Protein AF-A0A5C1B6F0-F1 (afdb_monomer)

Nearest PDB structures (foldseek):
  1j5y-assembly1_A  TM=7.807E-01  e=2.566E-01  Thermotoga maritima
  7cv2-assembly1_A  TM=6.532E-01  e=3.604E-01  Halalkalibacterium halodurans C-125
  7zs9-assembly1_2  TM=7.339E-01  e=2.467E+00  Saccharomyces cerevisiae

pLDDT: mean 76.98, std 16.03, range [33.84, 93.06]

Mean predicted aligned error: 17.6 Å

Sequence (156 aa):
MPGKGHIRAGGLTERLLAAIEIAERPVQRHLLLSPLSPRERINFGRSIDRLVTCGRIRETRAGFISTAIPPVEPTLKDEPEARRLSPGQRAIVCAVIDRAHRYRRSGSPFCAANLLQRASERKLPPHVQQDLAALASLFGAHRQTFPEVDLGRAAA

Secondary structure (DSSP, 8-state):
---TT-PPTTSHHHHHHHHHHS-SSPBPHHHHHTTS-HHHHHHHHHHHHHHHHTTSEEEETTEEEETTSPP------------PPPHHHHHHHHHHHHHHHHHHHTT-HHHHHHHHHHHHTSS--HHHHHHHHHHHHHHHS-TTS-S---TTTS--

Foldseek 3Di:
DDDDQDDDPPDLLVVLLVVQAPDPDADAPVNSCVVDDPVVNVCVVVSVVSCVVNQQWDQDPRHIHGVVPPPPPPPPPPPPPQPDDDPVRVVVLVVLQVVLVVCLVVLNLLVSLVSLQVVLPDPDRVVSSVVSNVVSCCSVVCNPVPPDPPVVVVVD

Radius of gyration: 27.71 Å; Cα contacts (8 Å, |Δi|>4): 129; chains: 1; bounding box: 53×29×74 Å

Solvent-accessible surface area (backbone atoms only — not comparable to full-atom values): 9267 Å² total; per-residue (Å²): 133,88,63,96,81,76,74,53,86,95,31,72,53,44,56,53,47,51,59,29,60,73,39,95,54,54,43,38,69,68,69,70,49,66,86,47,52,78,77,48,57,74,49,41,63,65,33,50,53,48,35,43,74,70,60,50,31,45,84,52,100,68,22,34,34,33,53,86,51,71,79,76,68,80,75,71,71,80,66,73,73,75,79,77,70,52,73,69,58,45,53,52,51,50,54,51,51,54,50,24,51,49,32,40,74,72,74,34,31,64,64,16,14,51,53,29,40,62,56,25,75,44,101,58,60,69,69,59,21,52,51,29,39,52,49,15,49,56,33,58,80,36,92,66,83,66,90,69,77,61,68,75,71,79,76,112

Structure (mmCIF, N/CA/C/O backbone):
data_AF-A0A5C1B6F0-F1
#
_entry.id   AF-A0A5C1B6F0-F1
#
loop_
_atom_site.group_PDB
_atom_site.id
_atom_site.type_symbol
_atom_site.label_atom_id
_atom_site.label_alt_id
_atom_site.label_comp_id
_atom_site.label_asym_id
_atom_site.label_entity_id
_atom_site.label_seq_id
_atom_site.pdbx_PDB_ins_code
_atom_site.Cartn_x
_atom_site.Cartn_y
_atom_site.Cartn_z
_atom_site.occupancy
_atom_site.B_iso_or_equiv
_atom_site.auth_seq_id
_atom_site.auth_comp_id
_atom_site.auth_asym_id
_atom_site.auth_atom_id
_atom_site.pdbx_PDB_model_num
ATOM 1 N N . MET A 1 1 ? 1.553 -14.119 -48.168 1.00 33.84 1 MET A N 1
ATOM 2 C CA . MET A 1 1 ? 1.247 -12.898 -47.388 1.00 33.84 1 MET A CA 1
ATOM 3 C C . MET A 1 1 ? 1.929 -13.027 -46.026 1.00 33.84 1 MET A C 1
ATOM 5 O O . MET A 1 1 ? 1.402 -13.757 -45.196 1.00 33.84 1 MET A O 1
ATOM 9 N N . PRO A 1 2 ? 3.127 -12.459 -45.794 1.00 35.16 2 PRO A N 1
ATOM 10 C CA . PRO A 1 2 ? 3.792 -12.587 -44.495 1.00 35.16 2 PRO A CA 1
ATOM 11 C C . PRO A 1 2 ? 3.034 -11.773 -43.433 1.00 35.16 2 PRO A C 1
ATOM 13 O O . PRO A 1 2 ? 2.723 -10.600 -43.640 1.00 35.16 2 PRO A O 1
ATOM 16 N N . GLY A 1 3 ? 2.676 -12.433 -42.330 1.00 37.25 3 GLY A N 1
ATOM 17 C CA . GLY A 1 3 ? 1.788 -11.917 -41.290 1.00 37.25 3 GLY A CA 1
ATOM 18 C C . GLY A 1 3 ? 2.365 -10.735 -40.506 1.00 37.25 3 GLY A C 1
ATOM 19 O O . GLY A 1 3 ? 3.579 -10.578 -40.358 1.00 37.25 3 GLY A O 1
ATOM 20 N N . LYS A 1 4 ? 1.463 -9.898 -39.979 1.00 45.12 4 LYS A N 1
ATOM 21 C CA . LYS A 1 4 ? 1.770 -8.816 -39.032 1.00 45.12 4 LYS A CA 1
ATOM 22 C C . LYS A 1 4 ? 2.644 -9.371 -37.897 1.00 45.12 4 LYS A C 1
ATOM 24 O O . LYS A 1 4 ? 2.178 -10.195 -37.122 1.00 45.12 4 LYS A O 1
ATOM 29 N N . GLY A 1 5 ? 3.901 -8.929 -37.818 1.00 53.94 5 GLY A N 1
ATOM 30 C CA . GLY A 1 5 ? 4.822 -9.296 -36.731 1.00 53.94 5 GLY A CA 1
ATOM 31 C C . GLY A 1 5 ? 6.207 -9.795 -37.151 1.00 53.94 5 GLY A C 1
ATOM 32 O O . GLY A 1 5 ? 7.007 -10.117 -36.280 1.00 53.94 5 GLY A O 1
ATOM 33 N N . HIS A 1 6 ? 6.535 -9.862 -38.445 1.00 58.53 6 HIS A N 1
ATOM 34 C CA . HIS A 1 6 ? 7.892 -10.237 -38.858 1.00 58.53 6 HIS A CA 1
ATOM 35 C C . HIS A 1 6 ? 8.896 -9.116 -38.558 1.00 58.53 6 HIS A C 1
ATOM 37 O O . HIS A 1 6 ? 8.897 -8.057 -39.192 1.00 58.53 6 HIS A O 1
ATOM 43 N N . ILE A 1 7 ? 9.759 -9.359 -37.570 1.00 66.12 7 ILE A N 1
ATOM 44 C CA . ILE A 1 7 ? 10.967 -8.569 -37.349 1.00 66.12 7 ILE A CA 1
ATOM 45 C C . ILE A 1 7 ? 11.934 -8.935 -38.476 1.00 66.12 7 ILE A C 1
ATOM 47 O O . ILE A 1 7 ? 12.256 -10.102 -38.678 1.00 66.12 7 ILE A O 1
ATOM 51 N N . ARG A 1 8 ? 12.352 -7.940 -39.261 1.00 70.38 8 ARG A N 1
ATOM 52 C CA . ARG A 1 8 ? 13.304 -8.152 -40.354 1.00 70.38 8 ARG A CA 1
ATOM 53 C C . ARG A 1 8 ? 14.682 -8.474 -39.772 1.00 70.38 8 ARG A C 1
ATOM 55 O O . ARG A 1 8 ? 15.217 -7.640 -39.040 1.00 70.38 8 ARG A O 1
ATOM 62 N N . ALA A 1 9 ? 15.244 -9.616 -40.169 1.00 63.59 9 ALA A N 1
ATOM 63 C CA . ALA A 1 9 ? 16.607 -10.011 -39.827 1.00 63.59 9 ALA A CA 1
ATOM 64 C C . ALA A 1 9 ? 17.627 -8.942 -40.280 1.00 63.59 9 ALA A C 1
ATOM 66 O O . ALA A 1 9 ? 17.525 -8.407 -41.389 1.00 63.59 9 ALA A O 1
ATOM 67 N N . GLY A 1 10 ? 18.568 -8.586 -39.408 1.00 68.62 10 GLY A N 1
ATOM 68 C CA . GLY A 1 10 ? 19.550 -7.510 -39.560 1.00 68.62 10 GLY A CA 1
ATOM 69 C C . GLY A 1 10 ? 18.996 -6.089 -39.380 1.00 68.62 10 GLY A C 1
ATOM 70 O O . GLY A 1 10 ? 19.724 -5.113 -39.566 1.00 68.62 10 GLY A O 1
ATOM 71 N N . GLY A 1 11 ? 17.710 -5.931 -39.051 1.00 82.12 11 GLY A N 1
ATOM 72 C CA . GLY A 1 11 ? 17.056 -4.629 -38.920 1.00 82.12 11 GLY A CA 1
ATOM 73 C C . GLY A 1 11 ? 17.315 -3.927 -37.581 1.00 82.12 11 GLY A C 1
ATOM 74 O O . GLY A 1 11 ? 17.665 -4.544 -36.577 1.00 82.12 11 GLY A O 1
ATOM 75 N N . LEU A 1 12 ? 17.054 -2.614 -37.529 1.00 83.94 12 LEU A N 1
ATOM 76 C CA . LEU A 1 12 ? 17.120 -1.819 -36.292 1.00 83.94 12 LEU A CA 1
ATOM 77 C C . LEU A 1 12 ? 16.308 -2.448 -35.147 1.00 83.94 12 LEU A C 1
ATOM 79 O O . LEU A 1 12 ? 16.789 -2.515 -34.024 1.00 83.94 12 LEU A O 1
ATOM 83 N N . THR A 1 13 ? 15.102 -2.932 -35.446 1.00 83.94 13 THR A N 1
ATOM 84 C CA . THR A 1 13 ? 14.200 -3.550 -34.466 1.00 83.94 13 THR A CA 1
ATOM 85 C C . THR A 1 13 ? 14.784 -4.821 -33.840 1.00 83.94 13 THR A C 1
ATOM 87 O O . THR A 1 13 ? 14.624 -5.022 -32.644 1.00 83.94 13 THR A O 1
ATOM 90 N N . GLU A 1 14 ? 15.495 -5.650 -34.609 1.00 84.44 14 GLU A N 1
ATOM 91 C CA . GLU A 1 14 ? 16.131 -6.868 -34.090 1.00 84.44 14 GLU A CA 1
ATOM 92 C C . GLU A 1 14 ? 17.354 -6.541 -33.234 1.00 84.44 14 GLU A C 1
ATOM 94 O O . GLU A 1 14 ? 17.499 -7.079 -32.144 1.00 84.44 14 GLU A O 1
ATOM 99 N N . ARG A 1 15 ? 18.195 -5.593 -33.6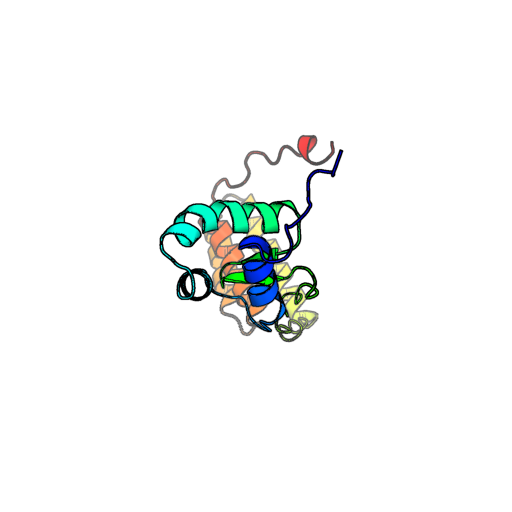69 1.00 85.94 15 ARG A N 1
ATOM 100 C CA . ARG A 1 15 ? 19.357 -5.162 -32.872 1.00 85.94 15 ARG A CA 1
ATOM 101 C C . ARG A 1 15 ? 18.946 -4.537 -31.540 1.00 85.94 15 ARG A C 1
ATOM 103 O O . ARG A 1 15 ? 19.626 -4.740 -30.542 1.00 85.94 15 ARG A O 1
ATOM 110 N N . LEU A 1 16 ? 17.836 -3.794 -31.516 1.00 86.69 16 LEU A N 1
ATOM 111 C CA . LEU A 1 16 ? 17.270 -3.260 -30.274 1.00 86.69 16 LEU A CA 1
ATOM 112 C C . LEU A 1 16 ? 16.748 -4.373 -29.366 1.00 86.69 16 LEU A C 1
ATOM 114 O O . LEU A 1 16 ? 16.990 -4.322 -28.165 1.00 86.69 16 LEU A O 1
ATOM 118 N N . LEU A 1 17 ? 16.070 -5.376 -29.929 1.00 86.81 17 LEU A N 1
ATOM 119 C CA . LEU A 1 17 ? 15.618 -6.533 -29.163 1.00 86.81 17 LEU A CA 1
ATOM 120 C C . LEU A 1 17 ? 16.806 -7.304 -28.573 1.00 86.81 17 LEU A C 1
ATOM 122 O O . LEU A 1 17 ? 16.832 -7.514 -27.368 1.00 86.81 17 LEU A O 1
ATOM 126 N N . ALA A 1 18 ? 17.824 -7.614 -29.379 1.00 86.12 18 ALA A N 1
ATOM 127 C CA . ALA A 1 18 ? 19.030 -8.308 -28.930 1.00 86.12 18 ALA A CA 1
ATOM 128 C C . ALA A 1 18 ? 19.767 -7.537 -27.820 1.00 86.12 18 ALA A C 1
ATOM 130 O O . ALA A 1 18 ? 20.184 -8.125 -26.827 1.00 86.12 18 ALA A O 1
ATOM 131 N N . ALA A 1 19 ? 19.876 -6.208 -27.941 1.00 86.19 19 ALA A N 1
ATOM 132 C CA . ALA A 1 19 ? 20.482 -5.370 -26.905 1.00 86.19 19 ALA A CA 1
ATOM 133 C C . ALA A 1 19 ? 19.706 -5.402 -25.575 1.00 86.19 19 ALA A C 1
ATOM 135 O O . ALA A 1 19 ? 20.312 -5.298 -24.512 1.00 86.19 19 ALA A O 1
ATOM 136 N N . ILE A 1 20 ? 18.378 -5.541 -25.629 1.00 85.88 20 ILE A N 1
ATOM 137 C CA . ILE A 1 20 ? 17.512 -5.635 -24.446 1.00 85.88 20 ILE A CA 1
ATOM 138 C C . ILE A 1 20 ? 17.496 -7.064 -23.877 1.00 85.88 20 ILE A C 1
ATOM 140 O O . ILE A 1 20 ? 17.390 -7.225 -22.667 1.00 85.88 20 ILE A O 1
ATOM 144 N N . GLU A 1 21 ? 17.611 -8.097 -24.714 1.00 84.94 21 GLU A N 1
ATOM 145 C CA . GLU A 1 21 ? 17.640 -9.507 -24.296 1.00 84.94 21 GLU A CA 1
ATOM 146 C C . GLU A 1 21 ? 18.961 -9.912 -23.636 1.00 84.94 21 GLU A C 1
ATOM 148 O O . GLU A 1 21 ? 18.949 -10.691 -22.689 1.00 84.94 21 GLU A O 1
ATOM 153 N N . ILE A 1 22 ? 20.090 -9.361 -24.093 1.00 83.56 22 ILE A N 1
ATOM 154 C CA . ILE A 1 22 ? 21.408 -9.592 -23.473 1.00 83.56 22 ILE A CA 1
ATOM 155 C C . ILE A 1 22 ? 21.508 -8.895 -22.106 1.00 83.56 22 ILE A C 1
ATOM 157 O O . ILE A 1 22 ? 22.309 -9.282 -21.256 1.00 83.56 22 ILE A O 1
ATOM 161 N N . ALA A 1 23 ? 20.714 -7.850 -21.875 1.00 80.50 23 ALA A N 1
ATOM 162 C CA . ALA A 1 23 ? 20.787 -7.078 -20.650 1.00 80.50 23 ALA A CA 1
ATOM 163 C C . ALA A 1 23 ? 20.051 -7.772 -19.492 1.00 80.50 23 ALA A C 1
ATOM 165 O O . ALA A 1 23 ? 18.831 -7.900 -19.486 1.00 80.50 23 ALA A O 1
ATOM 166 N N . GLU A 1 24 ? 20.792 -8.110 -18.435 1.00 73.06 24 GLU A N 1
ATOM 167 C CA . GLU A 1 24 ? 20.234 -8.621 -17.170 1.00 73.06 24 GLU A CA 1
ATOM 168 C C . GLU A 1 24 ? 19.471 -7.550 -16.364 1.00 73.06 24 GLU A C 1
ATOM 170 O O . GLU A 1 24 ? 18.859 -7.835 -15.334 1.00 73.06 24 GLU A O 1
ATOM 175 N N . ARG A 1 25 ? 19.531 -6.284 -16.797 1.00 80.94 25 ARG A N 1
ATOM 176 C CA . ARG A 1 25 ? 18.915 -5.130 -16.132 1.00 80.94 25 ARG A CA 1
ATOM 177 C C . ARG A 1 25 ? 18.112 -4.289 -17.125 1.00 80.94 25 ARG A C 1
ATOM 179 O O . ARG A 1 25 ? 18.442 -4.282 -18.309 1.00 80.94 25 ARG A O 1
ATOM 186 N N . PRO A 1 26 ? 17.115 -3.516 -16.649 1.00 86.25 26 PRO A N 1
ATOM 187 C CA . PRO A 1 26 ? 16.383 -2.576 -17.490 1.00 86.25 26 PRO A CA 1
ATOM 188 C C . PRO A 1 26 ? 17.326 -1.634 -18.244 1.00 86.25 26 PRO A C 1
ATOM 190 O O . PRO A 1 26 ? 18.123 -0.917 -17.635 1.00 86.25 26 PRO A O 1
ATOM 193 N N . VAL A 1 27 ? 17.224 -1.622 -19.573 1.00 88.12 27 VAL A N 1
ATOM 194 C CA . VAL A 1 27 ? 18.068 -0.776 -20.418 1.00 88.12 27 VAL A CA 1
ATOM 195 C C . VAL A 1 27 ? 17.413 0.585 -20.579 1.00 88.12 27 VAL A C 1
ATOM 197 O O . VAL A 1 27 ? 16.288 0.709 -21.068 1.00 88.12 27 VAL A O 1
ATOM 200 N N . GLN A 1 28 ? 18.122 1.635 -20.177 1.00 89.81 28 GLN A N 1
ATOM 201 C CA . GLN A 1 28 ? 17.616 2.994 -20.306 1.00 89.81 28 GLN A CA 1
ATOM 202 C C . GLN A 1 28 ? 17.589 3.449 -21.768 1.00 89.81 28 GLN A C 1
ATOM 204 O O . GLN A 1 28 ? 18.471 3.130 -22.566 1.00 89.81 28 GLN A O 1
ATOM 209 N N . ARG A 1 29 ? 16.602 4.286 -22.105 1.00 87.81 29 ARG A N 1
ATOM 210 C CA . ARG A 1 29 ? 16.404 4.821 -23.461 1.00 87.81 29 ARG A CA 1
ATOM 211 C C . ARG A 1 29 ? 17.666 5.465 -24.041 1.00 87.81 29 ARG A C 1
ATOM 213 O O . ARG A 1 29 ? 17.961 5.276 -25.215 1.00 87.81 29 ARG A O 1
ATOM 220 N N . HIS A 1 30 ? 18.410 6.214 -23.230 1.00 87.12 30 HIS A N 1
ATOM 221 C CA . HIS A 1 30 ? 19.612 6.910 -23.687 1.00 87.12 30 HIS A CA 1
ATOM 222 C C . HIS A 1 30 ? 20.744 5.938 -24.080 1.00 87.12 30 HIS A C 1
ATOM 224 O O . HIS A 1 30 ? 21.471 6.220 -25.030 1.00 87.12 30 HIS A O 1
ATOM 230 N N . LEU A 1 31 ? 20.842 4.776 -23.419 1.00 86.56 31 LEU A N 1
ATOM 231 C CA . LEU A 1 31 ? 21.816 3.724 -23.740 1.00 86.56 31 LEU A CA 1
ATOM 232 C C . LEU A 1 31 ? 21.469 3.003 -25.044 1.00 86.56 31 LEU A C 1
ATOM 234 O O . LEU A 1 31 ? 22.360 2.633 -25.797 1.00 86.56 31 LEU A O 1
ATOM 238 N N . LEU A 1 32 ? 20.177 2.852 -25.349 1.00 86.31 32 LEU A N 1
ATOM 239 C CA . LEU A 1 32 ? 19.738 2.299 -26.634 1.00 86.31 32 LEU A CA 1
ATOM 240 C C . LEU A 1 32 ? 19.907 3.288 -27.795 1.00 86.31 32 LEU A C 1
ATOM 242 O O . LEU A 1 32 ? 20.001 2.867 -28.943 1.00 86.31 32 LEU A O 1
ATOM 246 N N . LEU A 1 33 ? 19.927 4.596 -27.517 1.00 87.38 33 LEU A N 1
ATOM 247 C CA . LEU A 1 33 ? 20.078 5.649 -28.527 1.00 87.38 33 LEU A CA 1
ATOM 248 C C . LEU A 1 33 ? 21.541 5.986 -28.848 1.00 87.38 33 LEU A C 1
ATOM 250 O O . LEU A 1 33 ? 21.817 6.450 -29.958 1.00 87.38 33 LEU A O 1
ATOM 254 N N . SER A 1 34 ? 22.469 5.785 -27.906 1.00 86.19 34 SER A N 1
ATOM 255 C CA . SER A 1 34 ? 23.880 6.152 -28.078 1.00 86.19 34 SER A CA 1
ATOM 256 C C . SER A 1 34 ? 24.582 5.449 -29.251 1.00 86.19 34 SER A C 1
ATOM 258 O O . SER A 1 34 ? 25.257 6.166 -29.994 1.00 86.19 34 SER A O 1
ATOM 260 N N . PRO A 1 35 ? 24.387 4.139 -29.528 1.00 86.12 35 PRO A N 1
ATOM 261 C CA . PRO A 1 35 ? 25.050 3.479 -30.654 1.00 86.12 35 PRO A CA 1
ATOM 262 C C . PRO A 1 35 ? 24.349 3.720 -32.002 1.00 86.12 35 PRO A C 1
ATOM 264 O O . PRO A 1 35 ? 24.826 3.249 -33.031 1.00 86.12 35 PRO A O 1
ATOM 267 N N . LEU A 1 36 ? 23.205 4.415 -32.022 1.00 88.19 36 LEU A N 1
ATOM 268 C CA . LEU A 1 36 ? 22.402 4.591 -33.232 1.00 88.19 36 LEU A CA 1
ATOM 269 C C . LEU A 1 36 ? 22.829 5.816 -34.033 1.00 88.19 36 LEU A C 1
ATOM 271 O O . LEU A 1 36 ? 22.989 6.917 -33.491 1.00 88.19 36 LEU A O 1
ATOM 275 N N . SER A 1 37 ? 22.889 5.643 -35.351 1.00 87.69 37 SER A N 1
ATOM 276 C CA . SER A 1 37 ? 23.069 6.735 -36.304 1.00 87.69 37 SER A CA 1
ATOM 277 C C . SER A 1 37 ? 21.867 7.697 -36.296 1.00 87.69 37 SER A C 1
ATOM 279 O O . SER A 1 37 ? 20.747 7.307 -35.945 1.00 87.69 37 SER A O 1
ATOM 281 N N . PRO A 1 38 ? 22.032 8.954 -36.748 1.00 85.00 38 PRO A N 1
ATOM 282 C CA . PRO A 1 38 ? 20.936 9.926 -36.805 1.00 85.00 38 PRO A CA 1
ATOM 283 C C . PRO A 1 38 ? 19.700 9.429 -37.573 1.00 85.00 38 PRO A C 1
ATOM 285 O O . PRO A 1 38 ? 18.572 9.676 -37.154 1.00 85.00 38 PRO A O 1
ATOM 288 N N . ARG A 1 39 ? 19.896 8.663 -38.657 1.00 83.44 39 ARG A N 1
ATOM 289 C CA . ARG A 1 39 ? 18.803 8.077 -39.456 1.00 83.44 39 ARG A CA 1
ATOM 290 C C . ARG A 1 39 ? 18.028 6.993 -38.699 1.00 83.44 39 ARG A C 1
ATOM 292 O O . ARG A 1 39 ? 16.824 6.840 -38.890 1.00 83.44 39 ARG A O 1
ATOM 299 N N . GLU A 1 40 ? 18.701 6.245 -37.833 1.00 84.12 40 GLU A N 1
ATOM 300 C CA . GLU A 1 40 ? 18.088 5.190 -37.020 1.00 84.12 40 GLU A CA 1
ATOM 301 C C . GLU A 1 40 ? 17.331 5.764 -35.826 1.00 84.12 40 GLU A C 1
ATOM 303 O O . GLU A 1 40 ? 16.256 5.267 -35.495 1.00 84.12 40 GLU A O 1
ATOM 308 N N . ARG A 1 41 ? 17.826 6.860 -35.237 1.00 86.06 41 ARG A N 1
ATOM 309 C CA . ARG A 1 41 ? 17.143 7.568 -34.141 1.00 86.06 41 ARG A CA 1
ATOM 310 C C . ARG A 1 41 ? 15.743 8.040 -34.537 1.00 86.06 41 ARG A C 1
ATOM 312 O O . ARG A 1 41 ? 14.829 7.952 -33.724 1.00 86.06 41 ARG A O 1
ATOM 319 N N . ILE A 1 42 ? 15.546 8.441 -35.797 1.00 86.69 42 ILE A N 1
ATOM 320 C CA . ILE A 1 42 ? 14.225 8.809 -36.346 1.00 86.69 42 ILE A CA 1
ATOM 321 C C . ILE A 1 42 ? 13.238 7.631 -36.267 1.00 86.69 42 ILE A C 1
ATOM 323 O O . ILE A 1 42 ? 12.056 7.816 -35.988 1.00 86.69 42 ILE A O 1
ATOM 327 N N . ASN A 1 43 ? 13.721 6.403 -36.473 1.00 84.81 43 ASN A N 1
ATOM 328 C CA . ASN A 1 43 ? 12.904 5.187 -36.486 1.00 84.81 43 ASN A CA 1
ATOM 329 C C . ASN A 1 43 ? 12.925 4.417 -35.155 1.00 84.81 43 ASN A C 1
ATOM 331 O O . ASN A 1 43 ? 12.317 3.347 -35.052 1.00 84.81 43 ASN A O 1
ATOM 335 N N . PHE A 1 44 ? 13.602 4.953 -34.136 1.00 87.50 44 PHE A N 1
ATOM 336 C CA . PHE A 1 44 ? 13.739 4.323 -32.828 1.00 87.50 44 PHE A CA 1
ATOM 337 C C . PHE A 1 44 ? 12.385 4.155 -32.136 1.00 87.50 44 PHE A C 1
ATOM 339 O O . PHE A 1 44 ? 12.040 3.039 -31.763 1.00 87.50 44 PHE A O 1
ATOM 346 N N . GLY A 1 45 ? 11.590 5.231 -32.041 1.00 86.69 45 GLY A N 1
ATOM 347 C CA . GLY A 1 45 ? 10.271 5.194 -31.393 1.00 86.69 45 GLY A CA 1
ATOM 348 C C . GLY A 1 45 ? 9.371 4.118 -31.999 1.00 86.69 45 GLY A C 1
ATOM 349 O O . GLY A 1 45 ? 8.944 3.209 -31.303 1.00 86.69 45 GLY A O 1
ATOM 350 N N . ARG A 1 46 ? 9.243 4.113 -33.332 1.00 88.00 46 ARG A N 1
ATOM 351 C CA . ARG A 1 46 ? 8.473 3.096 -34.070 1.00 88.00 46 ARG A CA 1
ATOM 352 C C . ARG A 1 46 ? 8.969 1.667 -33.839 1.00 88.00 46 ARG A C 1
ATOM 354 O O . ARG A 1 46 ? 8.176 0.730 -33.873 1.00 88.00 46 ARG A O 1
ATOM 361 N N . SER A 1 47 ? 10.278 1.485 -33.665 1.00 87.31 47 SER A N 1
ATOM 362 C CA . SER A 1 47 ? 10.866 0.166 -33.414 1.00 87.31 47 SER A CA 1
ATOM 363 C C . SER A 1 47 ? 10.570 -0.317 -31.995 1.00 87.31 47 SER A C 1
ATOM 365 O O . SER A 1 47 ? 10.201 -1.475 -31.833 1.00 87.31 47 SER A O 1
ATOM 367 N N . ILE A 1 48 ? 10.667 0.564 -30.996 1.00 89.25 48 ILE A N 1
ATOM 368 C CA . ILE A 1 48 ? 10.296 0.269 -29.605 1.00 89.25 48 ILE A CA 1
ATOM 369 C C . ILE A 1 48 ? 8.796 -0.012 -29.492 1.00 89.25 48 ILE A C 1
ATOM 371 O O . ILE A 1 48 ? 8.425 -1.060 -28.972 1.00 89.25 48 ILE A O 1
ATOM 375 N N . ASP A 1 49 ? 7.945 0.842 -30.066 1.00 87.00 49 ASP A N 1
ATOM 376 C CA . ASP A 1 49 ? 6.488 0.665 -30.047 1.00 87.00 49 ASP A CA 1
ATOM 377 C C . ASP A 1 49 ? 6.082 -0.678 -30.660 1.00 87.00 49 ASP A C 1
ATOM 379 O O . ASP A 1 49 ? 5.214 -1.380 -30.140 1.00 87.00 49 ASP A O 1
ATOM 383 N N . ARG A 1 50 ? 6.751 -1.085 -31.748 1.00 85.56 50 ARG A N 1
ATOM 384 C CA . ARG A 1 50 ? 6.544 -2.398 -32.366 1.00 85.56 50 ARG A CA 1
ATOM 385 C C . ARG A 1 50 ? 6.949 -3.539 -31.431 1.00 85.56 50 ARG A C 1
ATOM 387 O O . ARG A 1 50 ? 6.205 -4.507 -31.334 1.00 85.56 50 ARG A O 1
ATOM 394 N N . LEU A 1 51 ? 8.091 -3.446 -30.748 1.00 86.31 51 LEU A N 1
ATOM 395 C CA . LEU A 1 51 ? 8.544 -4.481 -29.808 1.00 86.31 51 LEU A CA 1
ATOM 396 C C . LEU A 1 51 ? 7.623 -4.602 -28.585 1.00 86.31 51 LEU A C 1
ATOM 398 O O . LEU A 1 51 ? 7.363 -5.719 -28.138 1.00 86.31 51 LEU A O 1
ATOM 402 N N . VAL A 1 52 ? 7.092 -3.480 -28.089 1.00 86.62 52 VAL A N 1
ATOM 403 C CA . VAL A 1 52 ? 6.099 -3.446 -27.004 1.00 86.62 52 VAL A CA 1
ATOM 404 C C . VAL A 1 52 ? 4.771 -4.044 -27.469 1.00 86.62 52 VAL A C 1
ATOM 406 O O . VAL A 1 52 ? 4.237 -4.937 -26.820 1.00 86.62 52 VAL A O 1
ATOM 409 N N . THR A 1 53 ? 4.268 -3.624 -28.634 1.00 83.81 53 THR A N 1
ATOM 410 C CA . THR A 1 53 ? 3.000 -4.122 -29.201 1.00 83.81 53 THR A CA 1
ATOM 411 C C . THR A 1 53 ? 3.061 -5.620 -29.508 1.00 83.81 53 THR A C 1
ATOM 413 O O . THR A 1 53 ? 2.088 -6.339 -29.305 1.00 83.81 53 THR A O 1
ATOM 416 N N . CYS A 1 54 ? 4.210 -6.117 -29.973 1.00 80.31 54 CYS A N 1
ATOM 417 C CA . CYS A 1 54 ? 4.443 -7.545 -30.192 1.00 80.31 54 CYS A CA 1
ATOM 418 C C . CYS A 1 54 ? 4.754 -8.319 -28.899 1.00 80.31 54 CYS A C 1
ATOM 420 O O . CYS A 1 54 ? 5.061 -9.508 -28.975 1.00 80.31 54 CYS A O 1
ATOM 422 N N . 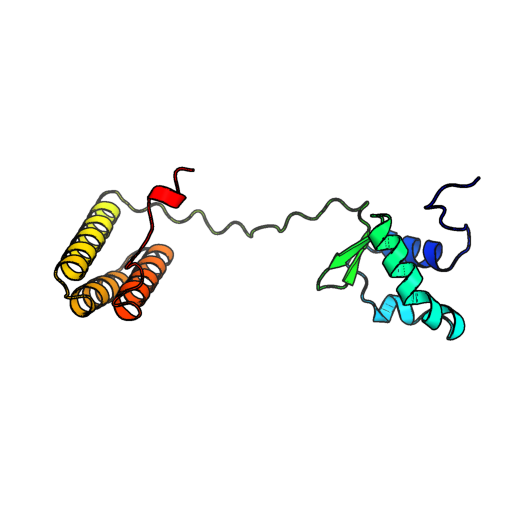GLY A 1 55 ? 4.720 -7.662 -27.735 1.00 80.50 55 GLY A N 1
ATOM 423 C CA . GLY A 1 55 ? 4.920 -8.287 -26.430 1.00 80.50 55 GLY A CA 1
ATOM 424 C C . GLY A 1 55 ? 6.316 -8.870 -26.221 1.00 80.50 55 GLY A C 1
ATOM 425 O O . GLY A 1 55 ? 6.454 -9.808 -25.444 1.00 80.50 55 GLY A O 1
ATOM 426 N N . ARG A 1 56 ? 7.340 -8.365 -26.922 1.00 84.50 56 ARG A N 1
ATOM 427 C CA . ARG A 1 56 ? 8.740 -8.829 -26.816 1.00 84.50 56 ARG A CA 1
ATOM 428 C C . ARG A 1 56 ? 9.533 -8.091 -25.745 1.00 84.50 56 ARG A C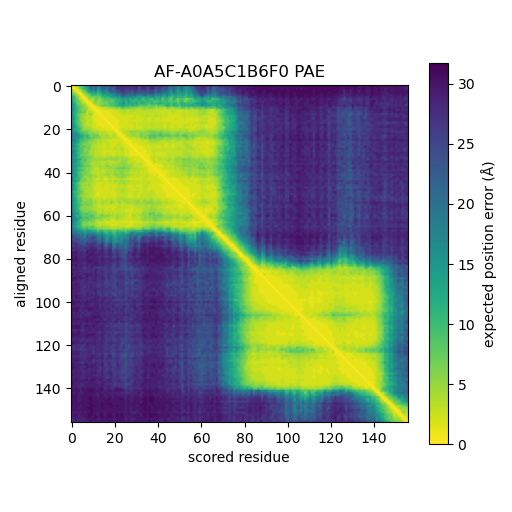 1
ATOM 430 O O . ARG A 1 56 ? 10.478 -8.633 -25.184 1.00 84.50 56 ARG A O 1
ATOM 437 N N . ILE A 1 57 ? 9.149 -6.849 -25.472 1.00 87.94 57 ILE A N 1
ATOM 438 C CA . ILE A 1 57 ? 9.738 -6.031 -24.416 1.00 87.94 57 ILE A CA 1
ATOM 439 C C . ILE A 1 57 ? 8.629 -5.339 -23.628 1.00 87.94 57 ILE A C 1
ATOM 441 O O . ILE A 1 57 ? 7.522 -5.139 -24.127 1.00 87.94 57 ILE A O 1
ATOM 445 N N . ARG A 1 58 ? 8.944 -4.942 -22.402 1.00 86.12 58 ARG A N 1
ATOM 446 C CA . ARG A 1 58 ? 8.078 -4.165 -21.519 1.00 86.12 58 ARG A CA 1
ATOM 447 C C . ARG A 1 58 ? 8.811 -2.913 -21.070 1.00 86.12 58 ARG A C 1
ATOM 449 O O . ARG A 1 58 ? 9.996 -2.957 -20.742 1.00 86.12 58 ARG A O 1
ATOM 456 N N . GLU A 1 59 ? 8.089 -1.804 -21.047 1.00 86.69 59 GLU A N 1
ATOM 457 C CA . GLU A 1 59 ? 8.581 -0.543 -20.509 1.00 86.69 59 GLU A CA 1
ATOM 458 C C . GLU A 1 59 ? 8.330 -0.486 -18.996 1.00 86.69 59 GLU A C 1
ATOM 460 O O . GLU A 1 59 ? 7.250 -0.817 -18.507 1.00 86.69 59 GLU A O 1
ATOM 465 N N . THR A 1 60 ? 9.355 -0.098 -18.244 1.00 84.31 60 T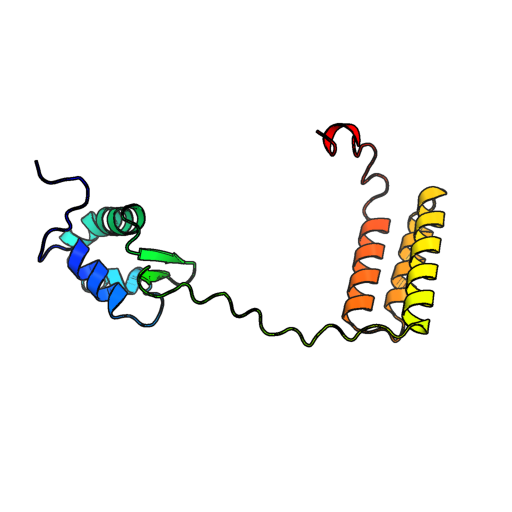HR A N 1
ATOM 466 C CA . THR A 1 60 ? 9.323 0.083 -16.789 1.00 84.31 60 THR A CA 1
ATOM 467 C C . THR A 1 60 ? 9.876 1.460 -16.438 1.00 84.31 60 THR A C 1
ATOM 469 O O . THR A 1 60 ? 10.543 2.098 -17.252 1.00 84.31 60 THR A O 1
ATOM 472 N N . ARG A 1 61 ? 9.692 1.904 -15.187 1.00 78.38 61 ARG A N 1
ATOM 473 C CA . ARG A 1 61 ? 10.293 3.163 -14.702 1.00 78.38 61 ARG A CA 1
ATOM 474 C C . ARG A 1 61 ? 11.823 3.192 -14.817 1.00 78.38 61 ARG A C 1
ATOM 476 O O . ARG A 1 61 ? 12.398 4.270 -14.900 1.00 78.38 61 ARG A O 1
ATOM 483 N N . ALA A 1 62 ? 12.473 2.028 -14.811 1.00 80.62 62 ALA A N 1
ATOM 484 C CA . ALA A 1 62 ? 13.924 1.903 -14.907 1.00 80.62 62 ALA A CA 1
ATOM 485 C C . ALA A 1 62 ? 14.437 1.765 -16.357 1.00 80.62 62 ALA A C 1
ATOM 487 O O . ALA A 1 62 ? 15.644 1.849 -16.572 1.00 80.62 62 ALA A O 1
ATOM 488 N N . GLY A 1 63 ? 13.556 1.563 -17.346 1.00 88.38 63 GLY A N 1
ATOM 489 C CA . GLY A 1 63 ? 13.923 1.330 -18.747 1.00 88.38 63 GLY A CA 1
ATOM 490 C C . GLY A 1 63 ? 13.157 0.170 -19.389 1.00 88.38 63 GLY A C 1
ATOM 491 O O . GLY A 1 63 ? 12.087 -0.219 -18.920 1.00 88.38 63 GLY A O 1
ATOM 492 N N . PHE A 1 64 ? 13.714 -0.395 -20.458 1.00 88.31 64 PHE A N 1
ATOM 493 C CA . PHE A 1 64 ? 13.126 -1.502 -21.216 1.00 88.31 64 PHE A CA 1
ATOM 494 C C . PHE A 1 64 ? 13.693 -2.849 -20.764 1.00 88.31 64 PHE A C 1
ATOM 496 O O . PHE A 1 64 ? 14.905 -2.985 -20.602 1.00 88.31 64 PHE A O 1
ATOM 503 N N . ILE A 1 65 ? 12.821 -3.840 -20.590 1.00 88.56 65 ILE A N 1
ATOM 504 C CA . ILE A 1 65 ? 13.186 -5.224 -20.255 1.00 88.56 65 ILE A CA 1
ATOM 505 C C . ILE A 1 65 ? 12.593 -6.189 -21.274 1.00 88.56 65 ILE A C 1
ATOM 507 O O . ILE A 1 65 ? 11.492 -5.952 -21.775 1.00 88.56 65 ILE A O 1
ATOM 511 N N . SER A 1 66 ? 13.290 -7.288 -21.560 1.00 85.00 66 SER A N 1
ATOM 512 C CA . SER A 1 66 ? 12.724 -8.376 -22.361 1.00 85.00 66 SER A CA 1
ATOM 513 C C . SER A 1 66 ? 11.599 -9.066 -21.588 1.00 85.00 66 SER A C 1
ATOM 515 O O . SER A 1 66 ? 11.691 -9.260 -20.376 1.00 85.00 66 SER A O 1
ATOM 517 N N . THR A 1 67 ? 10.518 -9.432 -22.274 1.00 75.00 67 THR A N 1
ATOM 518 C CA . THR A 1 67 ? 9.423 -10.228 -21.691 1.00 75.00 67 THR A CA 1
ATOM 519 C C . THR A 1 67 ? 9.762 -11.714 -21.587 1.00 75.00 67 THR A C 1
ATOM 521 O O . THR A 1 67 ? 9.040 -12.440 -20.909 1.00 75.00 67 THR A O 1
ATOM 524 N N . ALA A 1 68 ? 10.853 -12.164 -22.222 1.00 66.25 68 ALA A N 1
ATOM 525 C CA . ALA A 1 68 ? 11.396 -13.511 -22.039 1.00 66.25 68 ALA A CA 1
ATOM 526 C C . ALA A 1 68 ? 12.030 -13.695 -20.651 1.00 66.25 68 ALA A C 1
ATOM 528 O O . ALA A 1 68 ? 12.130 -14.817 -20.159 1.00 66.25 68 ALA A O 1
ATOM 529 N N . ILE A 1 69 ? 12.426 -12.593 -20.007 1.00 56.88 69 ILE A N 1
ATOM 530 C CA . ILE A 1 69 ? 12.829 -12.595 -18.606 1.00 56.88 69 ILE A CA 1
ATOM 531 C C . ILE A 1 69 ? 11.528 -12.686 -17.796 1.00 56.88 69 ILE A C 1
ATOM 533 O O . ILE A 1 69 ? 10.685 -11.784 -17.925 1.00 56.88 69 ILE A O 1
ATOM 537 N N . PRO A 1 70 ? 11.314 -13.758 -17.003 1.00 53.50 70 PRO A N 1
ATOM 538 C CA . PRO A 1 70 ? 10.121 -13.864 -16.177 1.00 53.50 70 PRO A CA 1
ATOM 539 C C . PRO A 1 70 ? 10.012 -12.589 -15.339 1.00 53.50 70 PRO A C 1
ATOM 541 O O . PRO A 1 70 ? 11.043 -12.073 -14.895 1.00 53.50 70 PRO A O 1
ATOM 544 N N . PRO A 1 71 ? 8.802 -12.016 -15.180 1.00 52.88 71 PRO A N 1
ATOM 545 C CA . PRO A 1 71 ? 8.634 -10.853 -14.328 1.00 52.88 71 PRO A CA 1
ATOM 546 C C . PRO A 1 71 ? 9.285 -11.184 -12.992 1.00 52.88 71 PRO A C 1
ATOM 548 O O . PRO A 1 71 ? 8.869 -12.131 -12.332 1.00 52.88 71 PRO A O 1
ATOM 551 N N . VAL A 1 72 ? 10.337 -10.443 -12.636 1.00 55.16 72 VAL A N 1
ATOM 552 C CA . VAL A 1 72 ? 10.831 -10.435 -11.266 1.00 55.16 72 VAL A CA 1
ATOM 553 C C . VAL A 1 72 ? 9.634 -9.940 -10.480 1.00 55.16 72 VAL A C 1
ATOM 555 O O . VAL A 1 72 ? 9.292 -8.756 -10.553 1.00 55.16 72 VAL A O 1
ATOM 558 N N . GLU A 1 73 ? 8.909 -10.874 -9.866 1.00 54.94 73 GLU A N 1
ATOM 559 C CA . GLU A 1 73 ? 7.852 -10.540 -8.932 1.00 54.94 73 GLU A CA 1
ATOM 560 C C . GLU A 1 73 ? 8.466 -9.518 -7.984 1.00 54.94 73 GLU A C 1
ATOM 562 O O . GLU A 1 73 ? 9.606 -9.724 -7.541 1.00 54.94 73 GLU A O 1
ATOM 567 N N . PRO A 1 74 ? 7.808 -8.367 -7.755 1.00 46.12 74 PRO A N 1
ATOM 568 C CA . PRO A 1 74 ? 8.312 -7.424 -6.784 1.00 46.12 74 PRO A CA 1
ATOM 569 C C . PRO A 1 74 ? 8.482 -8.229 -5.508 1.00 46.12 74 PRO A C 1
ATOM 571 O O . PRO A 1 74 ? 7.500 -8.711 -4.948 1.00 46.12 74 PRO A O 1
ATOM 574 N N . THR A 1 75 ? 9.734 -8.442 -5.108 1.00 49.28 75 THR A N 1
ATOM 575 C CA . THR A 1 75 ? 10.061 -9.027 -3.823 1.00 49.28 75 THR A CA 1
ATOM 576 C C . THR A 1 75 ? 9.523 -7.999 -2.847 1.00 49.28 75 THR A C 1
ATOM 578 O O . THR A 1 75 ? 10.167 -6.984 -2.572 1.00 49.28 75 THR A O 1
ATOM 581 N N . LEU A 1 76 ? 8.266 -8.179 -2.434 1.00 52.41 76 LEU A N 1
ATOM 582 C CA . LEU A 1 76 ? 7.753 -7.591 -1.219 1.00 52.41 76 LEU A CA 1
ATOM 583 C C . LEU A 1 76 ? 8.797 -8.035 -0.213 1.00 52.41 76 LEU A C 1
ATOM 585 O O . LEU A 1 76 ? 8.915 -9.226 0.059 1.00 52.41 76 LEU A O 1
ATOM 589 N N . LYS A 1 77 ? 9.672 -7.109 0.198 1.00 50.59 77 LYS A N 1
ATOM 590 C CA . LYS A 1 77 ? 10.532 -7.352 1.348 1.00 50.59 77 LYS A CA 1
ATOM 591 C C . LYS A 1 77 ? 9.587 -7.911 2.385 1.00 50.59 77 LYS A C 1
ATOM 593 O O . LYS A 1 77 ? 8.602 -7.230 2.662 1.00 50.59 77 LYS A O 1
ATOM 598 N N . ASP A 1 78 ? 9.852 -9.128 2.844 1.00 48.78 78 ASP A N 1
ATOM 599 C CA . ASP A 1 78 ? 9.117 -9.744 3.930 1.00 48.78 78 ASP A CA 1
ATOM 600 C C . ASP A 1 78 ? 9.060 -8.705 5.049 1.00 48.78 78 ASP A C 1
ATOM 602 O O . ASP A 1 78 ? 10.041 -8.478 5.765 1.00 48.78 78 ASP A O 1
ATOM 606 N N . GLU A 1 79 ? 7.951 -7.966 5.131 1.00 51.84 79 GLU A N 1
ATOM 607 C CA . GLU A 1 79 ? 7.694 -7.169 6.305 1.00 51.84 79 GLU A CA 1
ATOM 608 C C . GLU A 1 79 ? 7.654 -8.202 7.421 1.00 51.84 79 GLU A C 1
ATOM 610 O O . GLU A 1 79 ? 6.967 -9.219 7.268 1.00 51.84 79 GLU A O 1
ATOM 615 N N . PRO A 1 80 ? 8.446 -8.021 8.491 1.00 57.50 80 PRO A N 1
ATOM 616 C CA . PRO A 1 80 ? 8.480 -8.994 9.566 1.00 57.50 80 PRO A CA 1
ATOM 617 C C . PRO A 1 80 ? 7.036 -9.237 9.982 1.00 57.50 80 PRO A C 1
ATOM 619 O O . PRO A 1 80 ? 6.374 -8.259 10.342 1.00 57.50 80 PRO A O 1
ATOM 622 N N . GLU A 1 81 ? 6.562 -10.490 9.857 1.00 55.03 81 GLU A N 1
ATOM 623 C CA . GLU A 1 81 ? 5.171 -10.879 10.114 1.00 55.03 81 GLU A CA 1
ATOM 624 C C . GLU A 1 81 ? 4.635 -10.030 11.258 1.00 55.03 81 GLU A C 1
ATOM 626 O O . GLU A 1 81 ? 5.171 -10.088 12.375 1.00 55.03 81 GLU A O 1
ATOM 631 N N . ALA A 1 82 ? 3.657 -9.168 10.953 1.00 61.59 82 ALA A N 1
ATOM 632 C CA . ALA A 1 82 ? 3.175 -8.173 11.896 1.00 61.59 82 ALA A CA 1
ATOM 633 C C . ALA A 1 82 ? 2.910 -8.871 13.232 1.00 61.59 82 ALA A C 1
ATOM 635 O O . ALA A 1 82 ? 2.069 -9.772 13.311 1.00 61.59 82 ALA A O 1
ATOM 636 N N 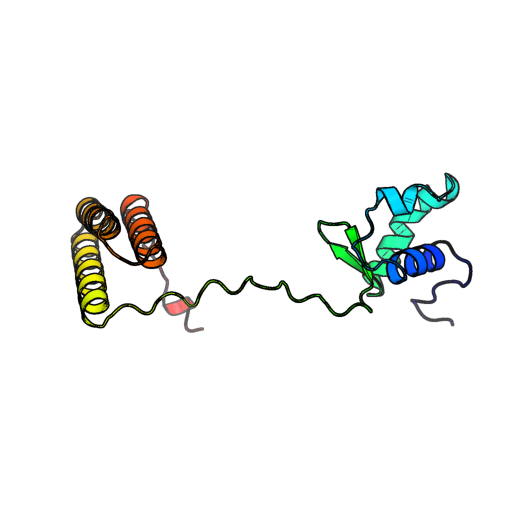. ARG A 1 83 ? 3.702 -8.523 14.261 1.00 66.38 83 ARG A N 1
ATOM 637 C CA . ARG A 1 83 ? 3.678 -9.226 15.551 1.00 66.38 83 ARG A CA 1
ATOM 638 C C . ARG A 1 83 ? 2.236 -9.330 16.022 1.00 66.38 83 ARG A C 1
ATOM 640 O O . ARG A 1 83 ? 1.625 -8.314 16.353 1.00 66.38 83 ARG A O 1
ATOM 647 N N . ARG A 1 84 ? 1.709 -10.556 16.057 1.00 72.25 84 ARG A N 1
ATOM 648 C CA . ARG A 1 84 ? 0.328 -10.808 16.464 1.00 72.25 84 ARG A CA 1
ATOM 649 C C . ARG A 1 84 ? 0.113 -10.216 17.855 1.00 72.25 84 ARG A C 1
ATOM 651 O O . ARG A 1 84 ? 0.848 -10.531 18.789 1.00 72.25 84 ARG A O 1
ATOM 658 N N . LEU A 1 85 ? -0.899 -9.361 17.985 1.00 78.62 85 LEU A N 1
ATOM 659 C CA . LEU A 1 85 ? -1.303 -8.819 19.279 1.00 78.62 85 LEU A CA 1
ATOM 660 C C . LEU A 1 85 ? -1.653 -9.947 20.246 1.00 78.62 85 LEU A C 1
ATOM 662 O O . LEU A 1 85 ? -2.367 -10.885 19.868 1.00 78.62 85 LEU A O 1
ATOM 666 N N . SER A 1 86 ? -1.230 -9.808 21.504 1.00 85.19 86 SER A N 1
ATOM 667 C CA . SER A 1 86 ? -1.709 -10.692 22.563 1.00 85.19 86 SER A CA 1
ATOM 668 C C . SER A 1 86 ? -3.229 -10.532 22.741 1.00 85.19 86 SER A C 1
ATOM 670 O O . SER A 1 86 ? -3.774 -9.462 22.439 1.00 85.19 86 SER A O 1
ATOM 672 N N . PRO A 1 87 ? -3.944 -11.550 23.256 1.00 85.38 87 PRO A N 1
ATOM 673 C CA . PRO A 1 87 ? -5.389 -11.460 23.473 1.00 85.38 87 PRO A CA 1
ATOM 674 C C . PRO A 1 87 ? -5.803 -10.238 24.309 1.00 85.38 87 PRO A C 1
ATOM 676 O O . PRO A 1 87 ? -6.765 -9.553 23.970 1.00 85.38 87 PRO A O 1
ATOM 679 N N . GLY A 1 88 ? -5.025 -9.905 25.347 1.00 84.25 88 GLY A N 1
ATOM 680 C CA . GLY A 1 88 ? -5.271 -8.730 26.186 1.00 84.25 88 GLY A CA 1
ATOM 681 C C . GLY A 1 88 ? -5.085 -7.407 25.439 1.00 84.25 88 GLY A C 1
ATOM 682 O O . GLY A 1 88 ? -5.914 -6.508 25.560 1.00 84.25 88 GLY A O 1
ATOM 683 N N . GLN A 1 89 ? -4.042 -7.290 24.610 1.00 84.69 89 GLN A N 1
ATOM 684 C CA . GLN A 1 89 ? -3.841 -6.093 23.787 1.00 84.69 89 GLN A CA 1
ATOM 685 C C . GLN A 1 89 ? -4.949 -5.940 22.744 1.00 84.69 89 GLN A C 1
ATOM 687 O O . GLN A 1 89 ? -5.456 -4.839 22.547 1.00 84.69 89 GLN A O 1
ATOM 692 N N . ARG A 1 90 ? -5.366 -7.045 22.117 1.00 87.12 90 ARG A N 1
ATOM 693 C CA . ARG A 1 90 ? -6.465 -7.049 21.148 1.00 87.12 90 ARG A CA 1
ATOM 694 C C . ARG A 1 90 ? -7.772 -6.580 21.780 1.00 87.12 90 ARG A C 1
ATOM 696 O O . ARG A 1 90 ? -8.414 -5.698 21.227 1.00 87.12 90 ARG A O 1
ATOM 703 N N . ALA A 1 91 ? -8.122 -7.099 22.957 1.00 86.12 91 ALA A N 1
ATOM 704 C CA . ALA A 1 91 ? -9.324 -6.681 23.678 1.00 86.12 91 ALA A CA 1
ATOM 705 C C . ALA A 1 91 ? -9.318 -5.174 23.992 1.00 86.12 91 ALA A C 1
ATOM 707 O O . ALA A 1 91 ? -10.329 -4.499 23.807 1.00 86.12 91 ALA A O 1
ATOM 708 N N . ILE A 1 92 ? -8.168 -4.628 24.406 1.00 87.38 92 ILE A N 1
ATOM 709 C CA . ILE A 1 92 ? -8.012 -3.191 24.671 1.00 87.38 92 ILE A CA 1
ATOM 710 C C . ILE A 1 92 ? -8.196 -2.374 23.388 1.00 87.38 92 ILE A C 1
ATOM 712 O O . ILE A 1 92 ? -8.925 -1.384 23.401 1.00 87.38 92 ILE A O 1
ATOM 716 N N . VAL A 1 93 ? -7.557 -2.781 22.288 1.00 90.25 93 VAL A N 1
ATOM 717 C CA . VAL A 1 93 ? -7.664 -2.090 20.994 1.00 90.25 93 VAL A CA 1
ATOM 718 C C . VAL A 1 93 ? -9.109 -2.112 20.487 1.00 90.25 93 VAL A C 1
ATOM 720 O O . VAL A 1 93 ? -9.639 -1.056 20.148 1.00 90.25 93 VAL A O 1
ATOM 723 N N . CYS A 1 94 ? -9.785 -3.264 20.527 1.00 89.12 94 CYS A N 1
ATOM 724 C CA . CYS A 1 94 ? -11.198 -3.376 20.155 1.00 89.12 94 CYS A CA 1
ATOM 725 C C . CYS A 1 94 ? -12.087 -2.466 21.013 1.00 89.12 94 CYS A C 1
ATOM 727 O O . CYS A 1 94 ? -12.854 -1.676 20.474 1.00 89.12 94 CYS A O 1
ATOM 729 N N . ALA A 1 95 ? -11.926 -2.487 22.340 1.00 91.62 95 ALA A N 1
ATOM 730 C CA . ALA A 1 95 ? -12.725 -1.652 23.237 1.00 91.62 95 ALA A CA 1
ATOM 731 C C . ALA A 1 95 ? -12.531 -0.146 22.982 1.00 91.62 95 ALA A C 1
ATOM 733 O O . ALA A 1 95 ? -13.482 0.637 23.083 1.00 91.62 95 ALA A O 1
ATOM 734 N N . VAL A 1 96 ? -11.304 0.267 22.650 1.00 92.06 96 VAL A N 1
ATOM 735 C CA . VAL A 1 96 ? -10.986 1.646 22.257 1.00 92.06 96 VAL A CA 1
ATOM 736 C C . VAL A 1 96 ? -11.691 2.011 20.950 1.00 92.06 96 VAL A C 1
ATOM 738 O O . VAL A 1 96 ? -12.348 3.051 20.898 1.00 92.06 96 VAL A O 1
ATOM 741 N N . ILE A 1 97 ? -11.595 1.158 19.927 1.00 91.25 97 ILE A N 1
ATOM 742 C CA . ILE A 1 97 ? -12.228 1.370 18.619 1.00 91.25 97 ILE A CA 1
ATOM 743 C C . ILE A 1 97 ? -13.753 1.454 18.770 1.00 91.25 97 ILE A C 1
ATOM 745 O O . ILE A 1 97 ? -14.358 2.438 18.343 1.00 91.25 97 ILE A O 1
ATOM 749 N N . ASP A 1 98 ? -14.376 0.504 19.468 1.00 93.06 98 ASP A N 1
ATOM 750 C CA . ASP A 1 98 ? -15.824 0.487 19.713 1.00 93.06 98 ASP A CA 1
ATOM 751 C C . ASP A 1 98 ? -16.292 1.754 20.432 1.00 93.06 98 ASP A C 1
ATOM 753 O O . ASP A 1 98 ? -17.318 2.360 20.102 1.00 93.06 98 ASP A O 1
ATOM 757 N N . ARG A 1 99 ? -15.523 2.200 21.431 1.00 89.81 99 ARG A N 1
ATOM 758 C CA . ARG A 1 99 ? -15.822 3.433 22.157 1.00 89.81 99 ARG A CA 1
ATOM 759 C C . ARG A 1 99 ? -15.660 4.672 21.277 1.00 89.81 99 ARG A C 1
ATOM 761 O O . ARG A 1 99 ? -16.510 5.557 21.360 1.00 89.81 99 ARG A O 1
ATOM 768 N N . ALA A 1 100 ? -14.644 4.728 20.419 1.00 88.62 100 ALA A N 1
ATOM 769 C CA . ALA A 1 100 ? -14.481 5.810 19.454 1.00 88.62 100 ALA A CA 1
ATOM 770 C C . ALA A 1 100 ? -15.660 5.856 18.468 1.00 88.62 100 ALA A C 1
ATOM 772 O O . ALA A 1 100 ? -16.232 6.922 18.237 1.00 88.62 100 ALA A O 1
ATOM 773 N N . HIS A 1 101 ? -16.105 4.709 17.949 1.00 87.81 101 HIS A N 1
ATOM 774 C CA . HIS A 1 101 ? -17.287 4.642 17.087 1.00 87.81 101 HIS A CA 1
ATOM 775 C C . HIS A 1 101 ? -18.561 5.113 17.792 1.00 87.81 101 HIS A C 1
ATOM 777 O O . HIS A 1 101 ? -19.349 5.832 17.180 1.00 87.81 101 HIS A O 1
ATOM 783 N N . ARG A 1 102 ? -18.757 4.781 19.077 1.00 89.50 102 ARG A N 1
ATOM 784 C CA . ARG A 1 102 ? -19.885 5.316 19.861 1.00 89.50 102 ARG A CA 1
ATOM 785 C C . ARG A 1 102 ? -19.844 6.840 19.959 1.00 89.50 102 ARG A C 1
ATOM 787 O O . ARG A 1 102 ? -20.856 7.470 19.671 1.00 89.50 102 ARG A O 1
ATOM 794 N N . TYR A 1 103 ? -18.686 7.425 20.274 1.00 86.25 103 TYR A N 1
ATOM 795 C CA . TYR A 1 103 ? -18.526 8.885 20.291 1.00 86.25 103 TYR A CA 1
ATOM 796 C C . TYR A 1 103 ? -18.786 9.521 18.922 1.00 86.25 103 TYR A C 1
ATOM 798 O O . TYR A 1 103 ? -19.388 10.588 18.833 1.00 86.25 103 TYR A O 1
ATOM 806 N N . ARG A 1 104 ? -18.375 8.860 17.836 1.00 83.06 104 ARG A N 1
ATOM 807 C CA . ARG A 1 104 ? -18.659 9.337 16.479 1.00 83.06 104 ARG A CA 1
ATOM 808 C C . ARG A 1 104 ? -20.158 9.289 16.166 1.00 83.06 104 ARG A C 1
ATOM 810 O O . ARG A 1 104 ? -20.692 10.276 15.672 1.00 83.06 104 ARG A O 1
ATOM 817 N N . ARG A 1 105 ? -20.840 8.185 16.494 1.00 83.88 105 ARG A N 1
ATOM 818 C CA . ARG A 1 105 ? -22.297 8.022 16.308 1.00 83.88 105 ARG A CA 1
ATOM 819 C C . ARG A 1 105 ? -23.110 9.015 17.137 1.00 83.88 105 ARG A C 1
ATOM 821 O O . ARG A 1 105 ? -24.148 9.464 16.677 1.00 83.88 105 ARG A O 1
ATOM 828 N N . SER A 1 106 ? -22.627 9.399 18.317 1.00 84.44 106 SER A N 1
ATOM 829 C CA . SER A 1 106 ? -23.262 10.415 19.165 1.00 84.44 106 SER A CA 1
ATOM 830 C C . SER A 1 106 ? -22.941 11.860 18.748 1.00 84.44 106 SER A C 1
ATOM 832 O O . SER A 1 106 ? -23.138 12.778 19.539 1.00 84.44 106 SER A O 1
ATOM 834 N N . GLY A 1 107 ? -22.377 12.084 17.555 1.00 83.44 107 GLY A N 1
ATOM 835 C CA . GLY A 1 107 ? -22.079 13.425 17.043 1.00 83.44 107 GLY A CA 1
ATOM 836 C C . GLY A 1 107 ? -20.858 14.098 17.678 1.00 83.44 107 GLY A C 1
ATOM 837 O O . GLY A 1 107 ? -20.693 15.307 17.556 1.00 83.44 107 GLY A O 1
ATOM 838 N N . SER A 1 108 ? -19.977 13.338 18.338 1.00 85.44 108 SER A N 1
ATOM 839 C CA . SER A 1 108 ? -18.755 13.838 18.991 1.00 85.44 108 SER A CA 1
ATOM 840 C C . SER A 1 108 ? -17.470 13.294 18.335 1.00 85.44 108 SER A C 1
ATOM 842 O O . SER A 1 108 ? -16.680 12.597 18.981 1.00 85.44 108 SER A O 1
ATOM 844 N N . PRO A 1 109 ? -17.208 13.607 17.048 1.00 82.88 109 PRO A N 1
ATOM 845 C CA . PRO A 1 109 ? -16.061 13.075 16.306 1.00 82.88 109 PRO A CA 1
ATOM 846 C C . PRO A 1 109 ? -14.707 13.522 16.876 1.00 82.88 109 PRO A C 1
ATOM 848 O O . PRO A 1 109 ? -13.744 12.765 16.816 1.00 82.88 109 PRO A O 1
ATOM 851 N N . PHE A 1 110 ? -14.635 14.704 17.498 1.00 84.81 110 PHE A N 1
ATOM 852 C CA . PHE A 1 110 ? -13.419 15.187 18.161 1.00 84.81 110 PHE A CA 1
ATOM 853 C C . PHE A 1 110 ? -13.023 14.306 19.357 1.00 84.81 110 PHE A C 1
ATOM 855 O O . PHE A 1 110 ? -11.864 13.918 19.487 1.00 84.81 110 PHE A O 1
ATOM 862 N N . CYS A 1 111 ? -13.990 13.924 20.200 1.00 86.12 111 CYS A N 1
ATOM 863 C CA . CYS A 1 111 ? -13.751 13.018 21.327 1.00 86.12 111 CYS A CA 1
ATOM 864 C C . CYS A 1 111 ? -13.308 11.631 20.848 1.00 86.12 111 CYS A C 1
ATOM 866 O O . CYS A 1 111 ? -12.444 11.008 21.463 1.00 86.12 111 CYS A O 1
ATOM 868 N N . ALA A 1 112 ? -13.873 11.166 19.734 1.00 87.38 112 ALA A N 1
ATOM 869 C CA . ALA A 1 112 ? -13.513 9.898 19.125 1.00 87.38 112 ALA A CA 1
ATOM 870 C C . ALA A 1 112 ? -12.082 9.905 18.551 1.00 87.38 112 ALA A C 1
ATOM 872 O O . ALA A 1 112 ? -11.309 8.993 18.835 1.00 87.38 112 ALA A O 1
ATOM 873 N N . ALA A 1 113 ? -11.710 10.955 17.812 1.00 88.00 113 ALA A N 1
ATOM 874 C CA . ALA A 1 113 ? -10.361 11.126 17.272 1.00 88.00 113 ALA A CA 1
ATOM 875 C C . ALA A 1 113 ? -9.311 11.257 18.387 1.00 88.00 113 ALA A C 1
ATOM 877 O O . ALA A 1 113 ? -8.289 10.580 18.350 1.00 88.00 113 ALA A O 1
ATOM 878 N N . ASN A 1 114 ? -9.587 12.055 19.424 1.00 90.88 114 ASN A N 1
ATOM 879 C CA . ASN A 1 114 ? -8.678 12.225 20.561 1.00 90.88 114 ASN A CA 1
ATOM 880 C C . ASN A 1 114 ? -8.467 10.903 21.328 1.00 90.88 114 ASN A C 1
ATOM 882 O O . ASN A 1 114 ? -7.341 10.551 21.674 1.00 90.88 114 ASN A O 1
ATOM 886 N N . LEU A 1 115 ? -9.528 10.112 21.531 1.00 91.94 115 LEU A N 1
ATOM 887 C CA . LEU A 1 115 ? -9.415 8.791 22.157 1.00 91.94 115 LEU A CA 1
ATOM 888 C C . LEU A 1 115 ? -8.484 7.852 21.371 1.00 91.94 115 LEU A C 1
ATOM 890 O O . LEU A 1 115 ? -7.654 7.173 21.975 1.00 91.94 115 LEU A O 1
ATOM 894 N N . LEU A 1 116 ? -8.616 7.824 20.043 1.00 91.81 116 LEU A N 1
ATOM 895 C CA . LEU A 1 116 ? -7.784 7.006 19.158 1.00 91.81 116 LEU A CA 1
ATOM 896 C C . LEU A 1 116 ? -6.332 7.498 19.124 1.00 91.81 116 LEU A C 1
ATOM 898 O O . LEU A 1 116 ? -5.415 6.688 19.240 1.00 91.81 116 LEU A O 1
ATOM 902 N N . GLN A 1 117 ? -6.124 8.815 19.073 1.00 91.94 117 GLN A N 1
ATOM 903 C CA . GLN A 1 117 ? -4.794 9.422 19.101 1.00 91.94 117 GLN A CA 1
ATOM 904 C C . GLN A 1 117 ? -4.042 9.051 20.386 1.00 91.94 117 GLN A C 1
ATOM 906 O O . GLN A 1 117 ? -2.942 8.506 20.338 1.00 91.94 117 GLN A O 1
ATOM 911 N N . ARG A 1 118 ? -4.679 9.220 21.548 1.00 90.56 118 ARG A N 1
ATOM 912 C CA . ARG A 1 118 ? -4.090 8.838 22.843 1.00 90.56 118 ARG A CA 1
ATOM 913 C C . ARG A 1 118 ? -3.866 7.333 22.975 1.00 90.56 118 ARG A C 1
ATOM 915 O O . ARG A 1 118 ? -2.977 6.900 23.703 1.00 90.56 118 ARG A O 1
ATOM 922 N N . ALA A 1 119 ? -4.680 6.515 22.309 1.00 89.19 119 ALA A N 1
ATOM 923 C CA . ALA A 1 119 ? -4.470 5.074 22.276 1.00 89.19 119 ALA A CA 1
ATOM 924 C C . ALA A 1 119 ? -3.268 4.684 21.403 1.00 89.19 119 ALA A C 1
ATOM 926 O O . ALA A 1 119 ? -2.562 3.740 21.758 1.00 89.19 119 ALA A O 1
ATOM 927 N N . SER A 1 120 ? -3.011 5.428 20.321 1.00 89.06 120 SER A N 1
ATOM 928 C CA . SER A 1 120 ? -1.852 5.227 19.442 1.00 89.06 120 SER A CA 1
ATOM 929 C C . SER A 1 120 ? -0.516 5.500 20.144 1.00 89.06 120 SER A C 1
ATOM 931 O O . SER A 1 120 ? 0.475 4.848 19.853 1.00 89.06 120 SER A O 1
ATOM 933 N N . GLU A 1 121 ? -0.507 6.375 21.151 1.00 88.88 121 GLU A N 1
ATOM 934 C CA . GLU A 1 121 ? 0.681 6.726 21.946 1.00 88.88 121 GLU A CA 1
ATOM 935 C C . GLU A 1 121 ? 1.031 5.682 23.027 1.00 88.88 121 GLU A C 1
ATOM 937 O O . GLU A 1 121 ? 2.025 5.811 23.747 1.00 88.88 121 GLU A O 1
ATOM 942 N N . ARG A 1 122 ? 0.215 4.632 23.190 1.00 84.50 122 ARG A N 1
ATOM 943 C CA . ARG A 1 122 ? 0.486 3.564 24.165 1.00 84.50 122 ARG A CA 1
ATOM 944 C C . ARG A 1 122 ? 1.569 2.618 23.643 1.00 84.50 122 ARG A C 1
ATOM 946 O O . ARG A 1 122 ? 1.834 2.544 22.450 1.00 84.50 122 ARG A O 1
ATOM 953 N N . LYS A 1 123 ? 2.151 1.812 24.544 1.00 82.44 123 LYS A N 1
ATOM 954 C CA . LYS A 1 123 ? 3.108 0.735 24.211 1.00 82.44 123 LYS A CA 1
ATOM 955 C C . LYS A 1 123 ? 2.433 -0.415 23.437 1.00 82.44 123 LYS A C 1
ATOM 957 O O . LYS A 1 123 ? 2.249 -1.510 23.966 1.00 82.44 123 LYS A O 1
ATOM 962 N N . LEU A 1 124 ? 2.034 -0.148 22.199 1.00 83.69 124 LEU A N 1
ATOM 963 C CA . LEU A 1 124 ? 1.495 -1.098 21.225 1.00 83.69 124 LEU A CA 1
ATOM 964 C C . LEU A 1 124 ? 2.535 -1.366 20.127 1.00 83.69 124 LEU A C 1
ATOM 966 O O . LEU A 1 124 ? 3.480 -0.589 19.987 1.00 83.69 124 LEU A O 1
ATOM 970 N N . PRO A 1 125 ? 2.408 -2.449 19.345 1.00 85.19 125 PRO A N 1
ATOM 971 C CA . PRO A 1 125 ? 3.243 -2.641 18.165 1.00 85.19 125 PRO A CA 1
ATOM 972 C C . PRO A 1 125 ? 3.128 -1.452 17.193 1.00 85.19 125 PRO A C 1
ATOM 974 O O . PRO A 1 125 ? 2.025 -0.920 17.047 1.00 85.19 125 PRO A O 1
ATOM 977 N N . PRO A 1 126 ? 4.214 -1.059 16.499 1.00 84.50 126 PRO A N 1
ATOM 978 C CA . PRO A 1 126 ? 4.222 0.121 15.630 1.00 84.50 126 PRO A CA 1
ATOM 979 C C . PRO A 1 126 ? 3.102 0.146 14.584 1.00 84.50 126 PRO A C 1
ATOM 981 O O . PRO A 1 126 ? 2.480 1.186 14.402 1.00 84.50 126 PRO A O 1
ATOM 984 N N . HIS A 1 127 ? 2.782 -1.000 13.972 1.00 83.12 127 HIS A N 1
ATOM 985 C CA . HIS A 1 127 ? 1.689 -1.104 12.999 1.00 83.12 127 HIS A CA 1
ATOM 986 C C . HIS A 1 127 ? 0.328 -0.737 13.617 1.00 83.12 127 HIS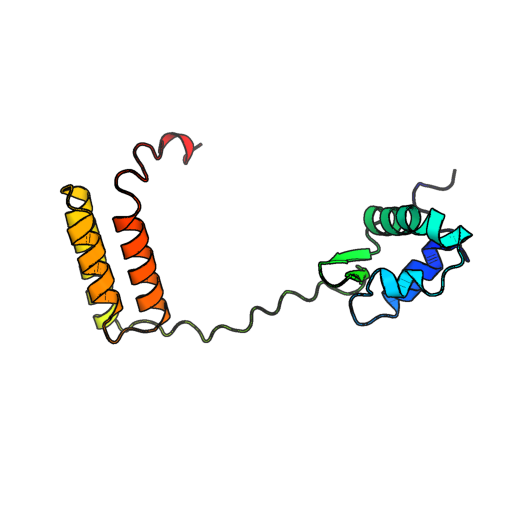 A C 1
ATOM 988 O O . HIS A 1 127 ? -0.424 0.035 13.043 1.00 83.12 127 HIS A O 1
ATOM 994 N N . VAL A 1 128 ? 0.049 -1.170 14.850 1.00 86.88 128 VAL A N 1
ATOM 995 C CA . VAL A 1 128 ? -1.208 -0.837 15.546 1.00 86.88 128 VAL A CA 1
ATOM 996 C C . VAL A 1 128 ? -1.259 0.630 15.954 1.00 86.88 128 VAL A C 1
ATOM 998 O O . VAL A 1 128 ? -2.324 1.239 15.929 1.00 86.88 128 VAL A O 1
ATOM 1001 N 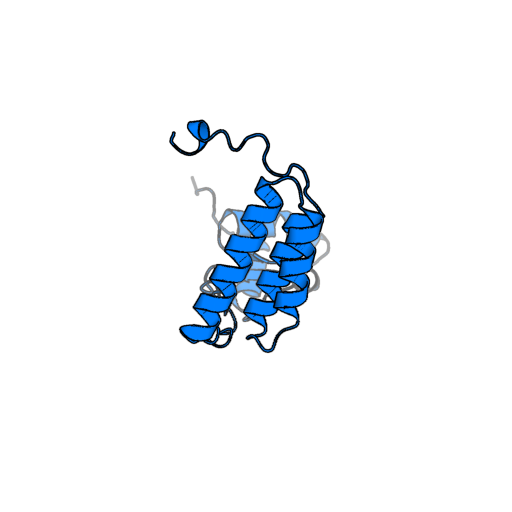N . GLN A 1 129 ? -0.121 1.216 16.336 1.00 89.38 129 GLN A N 1
ATOM 1002 C CA . GLN A 1 129 ? -0.057 2.654 16.603 1.00 89.38 129 GLN A CA 1
ATOM 1003 C C . GLN A 1 129 ? -0.386 3.450 15.334 1.00 89.38 129 GLN A C 1
ATOM 1005 O O . GLN A 1 129 ? -1.215 4.358 15.377 1.00 89.38 129 GLN A O 1
ATOM 1010 N N . GLN A 1 130 ? 0.213 3.067 14.202 1.00 87.12 130 GLN A N 1
ATOM 1011 C CA . GLN A 1 130 ? -0.040 3.678 12.897 1.00 87.12 130 GLN A CA 1
ATOM 1012 C C . GLN A 1 130 ? -1.508 3.534 12.479 1.00 87.12 130 GLN A C 1
ATOM 1014 O O . GLN A 1 130 ? -2.129 4.535 12.122 1.00 87.12 130 GLN A O 1
ATOM 1019 N N . ASP A 1 131 ? -2.089 2.341 12.615 1.00 88.69 131 ASP A N 1
ATOM 1020 C CA . ASP A 1 131 ? -3.499 2.083 12.303 1.00 88.69 131 ASP A CA 1
ATOM 1021 C C . ASP A 1 131 ? -4.443 2.945 13.156 1.00 88.69 131 ASP A C 1
ATOM 1023 O O . ASP A 1 131 ? -5.391 3.545 12.644 1.00 88.69 131 ASP A O 1
ATOM 1027 N N . LEU A 1 132 ? -4.175 3.068 14.461 1.00 91.19 132 LEU A N 1
ATOM 1028 C CA . LEU A 1 132 ? -4.980 3.895 15.365 1.00 91.19 132 LEU A CA 1
ATOM 1029 C C . LEU A 1 132 ? -4.849 5.393 15.061 1.00 91.19 132 LEU A C 1
ATOM 1031 O O . LEU A 1 132 ? -5.850 6.109 15.125 1.00 91.19 132 LEU A O 1
ATOM 1035 N N . ALA A 1 133 ? -3.656 5.870 14.702 1.00 88.69 133 ALA A N 1
ATOM 1036 C CA . ALA A 1 133 ? -3.430 7.263 14.315 1.00 88.69 133 ALA A CA 1
ATOM 1037 C C . ALA A 1 133 ? -4.084 7.597 12.959 1.00 88.69 133 ALA A C 1
ATOM 1039 O O . ALA A 1 133 ? -4.689 8.663 12.791 1.00 88.69 133 ALA A O 1
ATOM 1040 N N . ALA A 1 134 ? -4.041 6.665 12.004 1.00 88.25 134 ALA A N 1
ATOM 1041 C CA . ALA A 1 134 ? -4.763 6.778 10.741 1.00 88.25 134 ALA A CA 1
ATOM 1042 C C . ALA A 1 134 ? -6.280 6.835 10.980 1.00 88.25 134 ALA A C 1
ATOM 1044 O O . ALA A 1 134 ? -6.965 7.708 10.441 1.00 88.25 134 ALA A O 1
ATOM 1045 N N . LEU A 1 135 ? -6.805 5.975 11.861 1.00 88.06 135 LEU A N 1
ATOM 1046 C CA . LEU A 1 135 ? -8.219 5.984 12.232 1.00 88.06 135 LEU A CA 1
ATOM 1047 C C . LEU A 1 135 ? -8.618 7.280 12.958 1.00 88.06 135 LEU A C 1
ATOM 1049 O O . LEU A 1 135 ? -9.681 7.834 12.679 1.00 88.06 135 LEU A O 1
ATOM 1053 N N . ALA A 1 136 ? -7.763 7.810 13.840 1.00 88.31 136 ALA A N 1
ATOM 1054 C CA . ALA A 1 136 ? -7.971 9.107 14.487 1.00 88.31 136 ALA A CA 1
ATOM 1055 C C . ALA A 1 136 ? -8.082 10.238 13.453 1.00 88.31 136 ALA A C 1
ATOM 1057 O O . ALA A 1 136 ? -9.008 11.051 13.511 1.00 88.31 136 ALA A O 1
ATOM 1058 N N . SER A 1 137 ? -7.189 10.236 12.460 1.00 87.06 137 SER A N 1
ATOM 1059 C CA . SER A 1 137 ? -7.184 11.204 11.359 1.00 87.06 137 SER A CA 1
ATOM 1060 C C . SER A 1 137 ? -8.459 11.098 10.514 1.00 87.06 137 SER A C 1
ATOM 1062 O O . SER A 1 137 ? -9.102 12.109 10.237 1.00 87.06 137 SER A O 1
ATOM 1064 N N . LEU A 1 138 ? -8.903 9.874 10.202 1.00 86.12 138 LEU A N 1
ATOM 1065 C CA . LEU A 1 138 ? -10.167 9.599 9.506 1.00 86.12 138 LEU A CA 1
ATOM 1066 C C . LEU A 1 138 ? -11.399 10.036 10.318 1.00 86.12 138 LEU A C 1
ATOM 1068 O O . LEU A 1 138 ? -12.459 10.319 9.764 1.00 86.12 138 LEU A O 1
ATOM 1072 N N . PHE A 1 139 ? -1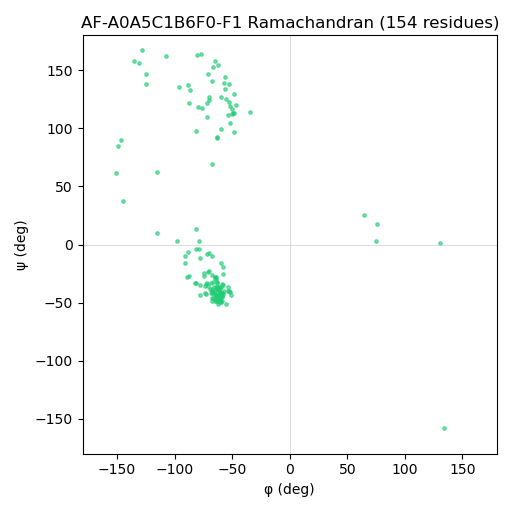1.314 10.052 11.643 1.00 83.50 139 PHE A N 1
ATOM 1073 C CA . PHE A 1 139 ? -12.404 10.516 12.499 1.00 83.50 139 PHE A CA 1
ATOM 1074 C C . PHE A 1 139 ? -12.417 12.042 12.631 1.00 83.50 139 PHE A C 1
ATOM 1076 O O . PHE A 1 139 ? -13.495 12.632 12.697 1.00 83.50 139 PHE A O 1
ATOM 1083 N N . GLY A 1 140 ? -11.243 12.679 12.612 1.00 78.12 140 GLY A N 1
ATOM 1084 C CA . GLY A 1 140 ? -11.087 14.132 12.683 1.00 78.12 140 GLY A CA 1
ATOM 1085 C C . GLY A 1 140 ? -11.379 14.862 11.368 1.00 78.12 140 GLY A C 1
ATOM 1086 O O . GLY A 1 140 ? -12.085 15.867 11.377 1.00 78.12 140 GLY A O 1
ATOM 1087 N N . ALA A 1 141 ? -10.899 14.346 10.232 1.00 77.38 141 ALA A N 1
ATOM 1088 C CA . ALA A 1 141 ? -10.972 15.013 8.922 1.00 77.38 141 ALA A CA 1
ATOM 1089 C C . ALA A 1 141 ? -12.387 15.064 8.309 1.00 77.38 141 ALA A C 1
ATOM 1091 O O . ALA A 1 141 ? -12.623 15.651 7.258 1.00 77.38 141 ALA A O 1
ATOM 1092 N N . HIS A 1 14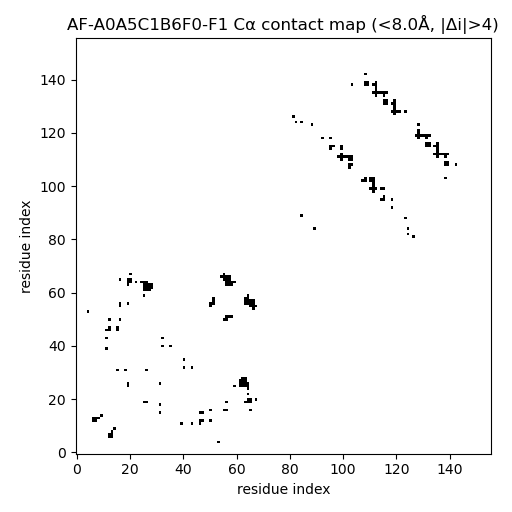2 ? -13.342 14.381 8.925 1.00 65.19 142 HIS A N 1
ATOM 1093 C CA . HIS A 1 142 ? -14.330 13.659 8.149 1.00 65.19 142 HIS A CA 1
ATOM 1094 C C . HIS A 1 142 ? -15.645 13.588 8.935 1.00 65.19 142 HIS A C 1
ATOM 1096 O O . HIS A 1 142 ? -16.160 12.527 9.285 1.00 65.19 142 HIS A O 1
ATOM 1102 N N . ARG A 1 143 ? -16.219 14.767 9.220 1.00 56.25 143 ARG A N 1
ATOM 1103 C CA . ARG A 1 143 ? -17.537 14.889 9.874 1.00 56.25 143 ARG A CA 1
ATOM 1104 C C . ARG A 1 143 ? -18.666 14.199 9.087 1.00 56.25 143 ARG A C 1
ATOM 1106 O O . ARG A 1 143 ? -19.687 13.889 9.685 1.00 56.25 143 ARG A O 1
ATOM 1113 N N . GLN A 1 144 ? -18.468 13.936 7.790 1.00 55.06 144 GLN A N 1
ATOM 1114 C CA . GLN A 1 144 ? -19.472 13.404 6.859 1.00 55.06 144 GLN A CA 1
ATOM 1115 C C . GLN A 1 144 ? -18.891 12.446 5.793 1.00 55.06 144 GLN A C 1
ATOM 1117 O O . GLN A 1 144 ? -19.311 12.495 4.648 1.00 55.06 144 GLN A O 1
ATOM 1122 N N . THR A 1 145 ? -17.906 11.584 6.080 1.00 50.81 145 THR A N 1
ATOM 1123 C CA . THR A 1 145 ? -17.319 10.738 4.999 1.00 50.81 145 THR A CA 1
ATOM 1124 C C . THR A 1 145 ? -18.261 9.690 4.424 1.00 50.81 145 THR A C 1
ATOM 1126 O O . THR A 1 145 ? -17.931 9.095 3.409 1.00 50.81 145 THR A O 1
ATOM 1129 N N . PHE A 1 146 ? -19.419 9.466 5.041 1.00 44.31 146 PHE A N 1
ATOM 1130 C CA . PHE A 1 146 ? -20.464 8.630 4.470 1.00 44.31 146 PHE A CA 1
ATOM 1131 C C . PHE A 1 146 ? -21.837 9.174 4.872 1.00 44.31 146 PHE A C 1
ATOM 1133 O O . PHE A 1 146 ? -22.352 8.774 5.916 1.00 44.31 146 PHE A O 1
ATOM 1140 N N . PRO A 1 147 ? -22.452 10.079 4.092 1.00 43.94 147 PRO A N 1
ATOM 1141 C CA . PRO A 1 147 ? -23.901 10.194 4.100 1.00 43.94 147 PRO A CA 1
ATOM 1142 C C . PRO A 1 147 ? -24.522 9.014 3.338 1.00 43.94 147 PRO A C 1
ATOM 1144 O O . PRO A 1 147 ? -25.625 8.601 3.660 1.00 43.94 147 PRO A O 1
ATOM 1147 N N . GLU A 1 148 ? -23.816 8.423 2.371 1.00 41.41 148 GLU A N 1
ATOM 1148 C CA . GLU A 1 148 ? -24.395 7.452 1.442 1.00 41.41 148 GLU A CA 1
ATOM 1149 C C . GLU A 1 148 ? -23.330 6.431 1.020 1.00 41.41 148 GLU A C 1
ATOM 1151 O O . GLU A 1 148 ? -22.685 6.562 -0.017 1.00 41.41 148 GLU A O 1
ATOM 1156 N N . VAL A 1 149 ? -23.122 5.378 1.815 1.00 46.66 149 VAL A N 1
ATOM 1157 C CA . VAL A 1 149 ? -22.895 4.089 1.151 1.00 46.66 149 VAL A CA 1
ATOM 1158 C C . VAL A 1 149 ? -24.294 3.620 0.815 1.00 46.66 149 VAL A C 1
ATOM 1160 O O . VAL A 1 149 ? -25.006 3.132 1.691 1.00 46.66 149 VAL A O 1
ATOM 1163 N N . ASP A 1 150 ? -24.717 3.852 -0.422 1.00 46.81 150 ASP A N 1
ATOM 1164 C CA . ASP A 1 150 ? -25.899 3.194 -0.954 1.00 46.81 150 ASP A CA 1
ATOM 1165 C C . ASP A 1 150 ? -25.609 1.687 -0.976 1.00 46.81 150 ASP A C 1
ATOM 1167 O O . ASP A 1 150 ? -24.980 1.152 -1.893 1.00 46.81 150 ASP A O 1
ATOM 1171 N N . LEU A 1 151 ? -26.001 1.012 0.107 1.00 51.50 151 LEU A N 1
ATOM 1172 C CA . LEU A 1 151 ? -25.842 -0.429 0.291 1.00 51.50 151 LEU A CA 1
ATOM 1173 C C . LEU A 1 151 ? -26.574 -1.217 -0.810 1.00 51.50 151 LEU A C 1
ATOM 1175 O O . LEU A 1 151 ? -26.253 -2.383 -1.019 1.00 51.50 151 LEU A O 1
ATOM 1179 N N . GLY A 1 152 ? -27.493 -0.583 -1.552 1.00 50.00 152 GLY A N 1
ATOM 1180 C CA . GLY A 1 152 ? -28.133 -1.164 -2.729 1.00 50.00 152 GLY A CA 1
ATOM 1181 C C . GLY A 1 152 ? -27.179 -1.370 -3.908 1.00 50.00 152 GLY A C 1
ATOM 1182 O O . GLY A 1 152 ? -27.387 -2.282 -4.702 1.00 50.00 152 GLY A O 1
ATOM 1183 N N . ARG A 1 153 ? -26.092 -0.592 -4.008 1.00 41.25 153 ARG A N 1
ATOM 1184 C CA . ARG A 1 153 ? -25.131 -0.686 -5.122 1.00 41.25 153 ARG A CA 1
ATOM 1185 C C . ARG A 1 153 ? -23.971 -1.651 -4.868 1.00 41.25 153 ARG A C 1
ATOM 1187 O O . ARG A 1 153 ? -23.283 -2.022 -5.808 1.00 41.25 153 ARG A O 1
ATOM 1194 N N . ALA A 1 154 ? -23.747 -2.048 -3.616 1.00 41.91 154 ALA A N 1
ATOM 1195 C CA . ALA A 1 154 ? -22.709 -3.016 -3.244 1.00 41.91 154 ALA A CA 1
ATOM 1196 C C . ALA A 1 154 ? -23.194 -4.481 -3.296 1.00 41.91 154 ALA A C 1
ATOM 1198 O O . ALA A 1 154 ? -22.393 -5.390 -3.098 1.00 41.91 154 ALA A O 1
ATOM 1199 N N . ALA A 1 155 ? -24.492 -4.700 -3.540 1.00 41.94 155 ALA A N 1
ATOM 1200 C CA . ALA A 1 155 ? -25.136 -6.015 -3.575 1.00 41.94 155 ALA A CA 1
ATOM 1201 C C . ALA A 1 155 ? -25.702 -6.403 -4.962 1.00 41.94 155 ALA A C 1
ATOM 1203 O O . ALA A 1 155 ? -26.415 -7.402 -5.053 1.00 41.94 155 ALA A O 1
ATOM 1204 N N . ALA A 1 156 ? -25.395 -5.635 -6.016 1.00 38.81 156 ALA A N 1
ATOM 1205 C CA . ALA A 1 156 ? -25.725 -5.940 -7.414 1.00 38.81 156 ALA A CA 1
ATOM 1206 C C . ALA A 1 156 ? -24.464 -6.354 -8.181 1.00 38.81 156 ALA A C 1
ATOM 1208 O O . ALA A 1 156 ? -24.565 -7.290 -9.004 1.00 38.81 156 ALA A O 1
#